Protein AF-A0AAE9A3Q7-F1 (afdb_monomer_lite)

Structure (mmCIF, N/CA/C/O backbone):
data_AF-A0AAE9A3Q7-F1
#
_entry.id   AF-A0AAE9A3Q7-F1
#
loop_
_atom_site.group_PDB
_atom_site.id
_atom_site.type_symbol
_atom_site.label_atom_id
_atom_site.label_alt_id
_atom_site.label_comp_id
_atom_site.label_asym_id
_atom_site.label_entity_id
_atom_site.label_seq_id
_atom_site.pdbx_PDB_ins_code
_atom_site.Cartn_x
_atom_site.Cartn_y
_atom_site.Cartn_z
_atom_site.occupancy
_atom_site.B_iso_or_equiv
_atom_site.auth_seq_id
_atom_site.auth_comp_id
_atom_site.auth_asym_id
_atom_site.auth_atom_id
_atom_site.pdbx_PDB_model_num
ATOM 1 N N . MET A 1 1 ? 5.496 12.126 3.798 1.00 72.06 1 MET A N 1
ATOM 2 C CA . MET A 1 1 ? 4.401 12.166 2.805 1.00 72.06 1 MET A CA 1
ATOM 3 C C . MET A 1 1 ? 3.706 13.514 2.902 1.00 72.06 1 MET A C 1
ATOM 5 O O . MET A 1 1 ? 3.493 13.953 4.029 1.00 72.06 1 MET A O 1
ATOM 9 N N . SER A 1 2 ? 3.425 14.186 1.779 1.00 83.12 2 SER A N 1
ATOM 10 C CA . SER A 1 2 ? 2.737 15.487 1.817 1.00 83.12 2 SER A CA 1
ATOM 11 C C . SER A 1 2 ? 1.288 15.334 2.282 1.00 83.12 2 SER A C 1
ATOM 13 O O . SER A 1 2 ? 0.745 14.227 2.276 1.00 83.12 2 SER A O 1
ATOM 15 N N . GLN A 1 3 ? 0.679 16.447 2.688 1.00 84.69 3 GLN A N 1
ATOM 16 C CA . GLN A 1 3 ? -0.689 16.465 3.196 1.00 84.69 3 GLN A CA 1
ATOM 17 C C . GLN A 1 3 ? -1.695 15.944 2.156 1.00 84.69 3 GLN A C 1
ATOM 19 O O . GLN A 1 3 ? -2.463 15.040 2.461 1.00 84.69 3 GLN A O 1
ATOM 24 N N . ASN A 1 4 ? -1.582 16.382 0.899 1.00 88.00 4 ASN A N 1
ATOM 25 C CA . ASN A 1 4 ? -2.490 15.960 -0.173 1.00 88.00 4 ASN A CA 1
ATOM 26 C C . ASN A 1 4 ? -2.468 14.438 -0.410 1.00 88.00 4 ASN A C 1
ATOM 28 O O . ASN A 1 4 ? -3.504 13.833 -0.649 1.00 88.00 4 ASN A O 1
ATOM 32 N N . TYR A 1 5 ? -1.298 13.787 -0.326 1.00 87.88 5 TYR A N 1
ATOM 33 C CA . TYR A 1 5 ? -1.231 12.323 -0.455 1.00 87.88 5 TYR A CA 1
ATOM 34 C C . TYR A 1 5 ? -1.922 11.612 0.714 1.00 87.88 5 TYR A C 1
ATOM 36 O O . TYR A 1 5 ? -2.516 10.559 0.506 1.00 87.88 5 TYR A O 1
ATOM 44 N N . LYS A 1 6 ? -1.850 12.170 1.933 1.00 90.12 6 LYS A N 1
ATOM 45 C CA . LYS A 1 6 ? -2.562 11.609 3.093 1.00 90.12 6 LYS A CA 1
ATOM 46 C C . LYS A 1 6 ? -4.060 11.698 2.865 1.00 90.12 6 LYS A C 1
ATOM 48 O O . LYS A 1 6 ? -4.736 10.687 2.958 1.00 90.12 6 LYS A O 1
ATOM 53 N N . GLU A 1 7 ? -4.548 12.883 2.522 1.00 92.38 7 GLU A N 1
ATOM 54 C CA . GLU A 1 7 ? -5.972 13.142 2.304 1.00 92.38 7 GLU A CA 1
ATOM 55 C C . GLU A 1 7 ? -6.556 12.247 1.210 1.00 92.38 7 GLU A C 1
ATOM 57 O O . GLU A 1 7 ? -7.582 11.613 1.443 1.00 92.38 7 GLU A O 1
ATOM 62 N N . ASN A 1 8 ? -5.847 12.086 0.089 1.00 92.81 8 ASN A N 1
ATOM 63 C CA . ASN A 1 8 ? -6.266 11.182 -0.982 1.00 92.81 8 ASN A CA 1
ATOM 64 C C . ASN A 1 8 ? -6.362 9.720 -0.513 1.00 92.81 8 ASN A C 1
ATOM 66 O O . ASN A 1 8 ? -7.288 9.013 -0.895 1.00 92.81 8 ASN A O 1
ATOM 70 N N . LEU A 1 9 ? -5.424 9.244 0.317 1.00 94.56 9 LEU A N 1
ATOM 71 C CA . LEU A 1 9 ? -5.513 7.888 0.871 1.00 94.56 9 LEU A CA 1
ATOM 72 C C . LEU A 1 9 ? -6.704 7.744 1.823 1.00 94.56 9 LEU A C 1
ATOM 74 O O . LEU A 1 9 ? -7.401 6.739 1.762 1.00 94.56 9 LEU A O 1
ATOM 78 N N . LEU A 1 10 ? -6.983 8.753 2.654 1.00 95.75 10 LEU A N 1
ATOM 79 C CA . LEU A 1 10 ? -8.161 8.741 3.528 1.00 95.75 10 LEU A CA 1
ATOM 80 C C . LEU A 1 10 ? -9.466 8.735 2.726 1.00 95.75 10 LEU A C 1
ATOM 82 O O . LEU A 1 10 ? -10.427 8.093 3.135 1.00 95.75 10 LEU A O 1
ATOM 86 N N . GLU A 1 11 ? -9.521 9.444 1.598 1.00 96.38 11 GLU A N 1
ATOM 87 C CA . GLU A 1 11 ? -10.663 9.399 0.682 1.00 96.38 11 GLU A CA 1
ATOM 88 C C . GLU A 1 11 ? -10.868 7.989 0.114 1.00 96.38 11 GLU A C 1
ATOM 90 O O . GLU A 1 11 ? -11.982 7.472 0.176 1.00 96.38 11 GLU A O 1
ATOM 95 N N . VAL A 1 12 ? -9.789 7.329 -0.320 1.00 95.75 12 VAL A N 1
ATOM 96 C CA . VAL A 1 12 ? -9.830 5.933 -0.789 1.00 95.75 12 VAL A CA 1
ATOM 97 C C . VAL A 1 12 ? -10.302 4.979 0.311 1.00 95.75 12 VAL A C 1
ATOM 99 O O . VAL A 1 12 ? -11.132 4.109 0.061 1.00 95.75 12 VAL A O 1
ATOM 102 N N . PHE A 1 13 ? -9.818 5.134 1.545 1.00 97.25 13 PHE A N 1
ATOM 103 C CA . PHE A 1 13 ? -10.255 4.272 2.647 1.00 97.25 13 PHE A CA 1
ATOM 104 C C . PHE A 1 13 ? -11.751 4.441 2.930 1.00 97.25 13 PHE A C 1
ATOM 106 O O . PHE A 1 13 ? -12.441 3.451 3.154 1.00 97.25 13 PHE A O 1
ATOM 113 N N . ARG A 1 14 ? -12.279 5.670 2.848 1.00 96.94 14 ARG A N 1
ATOM 114 C CA . ARG A 1 14 ? -13.719 5.932 3.009 1.00 96.94 14 ARG A CA 1
ATOM 115 C C . ARG A 1 14 ? -14.556 5.375 1.863 1.00 96.94 14 ARG A C 1
ATOM 117 O O . ARG A 1 14 ? -15.670 4.922 2.112 1.00 96.94 14 ARG A O 1
ATOM 124 N N . SER A 1 15 ? -14.058 5.434 0.627 1.00 97.62 15 SER A N 1
ATOM 125 C CA . SER A 1 15 ? -14.800 4.942 -0.538 1.00 97.62 15 SER A CA 1
ATOM 126 C C . SER A 1 15 ? -14.865 3.416 -0.602 1.00 97.62 15 SER A C 1
ATOM 128 O O . SER A 1 15 ? -15.768 2.882 -1.238 1.00 97.62 15 SER A O 1
ATOM 130 N N . GLU A 1 16 ? -13.951 2.720 0.081 1.00 96.94 16 GLU A N 1
ATOM 131 C CA . GLU A 1 16 ? -13.829 1.258 0.072 1.00 96.94 16 GLU A CA 1
ATOM 132 C C . GLU A 1 16 ? -14.065 0.634 1.467 1.00 96.94 16 GLU A C 1
ATOM 134 O O . GLU A 1 16 ? -13.169 -0.010 2.023 1.00 96.94 16 GLU A O 1
ATOM 139 N N . PRO A 1 17 ? -15.271 0.759 2.060 1.00 96.25 17 PRO A N 1
ATOM 140 C CA . PRO A 1 17 ? -15.541 0.311 3.434 1.00 96.25 17 PRO A CA 1
ATOM 141 C C . PRO A 1 17 ? -15.403 -1.207 3.635 1.00 96.25 17 PRO A C 1
ATOM 143 O O . PRO A 1 17 ? -15.241 -1.671 4.759 1.00 96.25 17 PRO A O 1
ATOM 146 N N . ASN A 1 18 ? -15.446 -1.990 2.552 1.00 96.94 18 ASN A N 1
ATOM 147 C CA . ASN A 1 18 ? -15.293 -3.448 2.586 1.00 96.94 18 ASN A CA 1
ATOM 148 C C . ASN A 1 18 ? -13.832 -3.916 2.451 1.00 96.94 18 ASN A C 1
ATOM 150 O O . ASN A 1 18 ? -13.577 -5.120 2.407 1.00 96.94 18 ASN A O 1
ATOM 154 N N . VAL A 1 19 ? -12.875 -2.990 2.341 1.00 97.69 19 VAL A N 1
ATOM 155 C CA . VAL A 1 19 ? -11.443 -3.290 2.244 1.00 97.69 19 VAL A CA 1
ATOM 156 C C . VAL A 1 19 ? -10.765 -2.903 3.548 1.00 97.69 19 VAL A C 1
ATOM 158 O O . VAL A 1 19 ? -10.874 -1.764 3.988 1.00 97.69 19 VAL A O 1
ATOM 161 N N . THR A 1 20 ? -10.027 -3.840 4.143 1.00 98.00 20 THR A N 1
ATOM 162 C CA . THR A 1 20 ? -9.138 -3.554 5.273 1.00 98.00 20 THR A CA 1
ATOM 163 C C . THR A 1 20 ? -7.777 -3.098 4.761 1.00 98.00 20 THR A C 1
ATOM 165 O O . THR A 1 20 ? -7.121 -3.802 3.989 1.00 98.00 20 THR A O 1
ATOM 168 N N . PHE A 1 21 ? -7.326 -1.942 5.231 1.00 98.06 21 PHE A N 1
ATOM 169 C CA . PHE A 1 21 ? -6.032 -1.365 4.903 1.00 98.06 21 PHE A CA 1
ATOM 170 C C . PHE A 1 21 ? -5.081 -1.514 6.086 1.00 98.06 21 PHE A C 1
ATOM 172 O O . PHE A 1 21 ? -5.370 -1.054 7.181 1.00 98.06 21 PHE A O 1
ATOM 179 N N . ILE A 1 22 ? -3.908 -2.102 5.859 1.00 97.56 22 ILE A N 1
ATOM 180 C CA .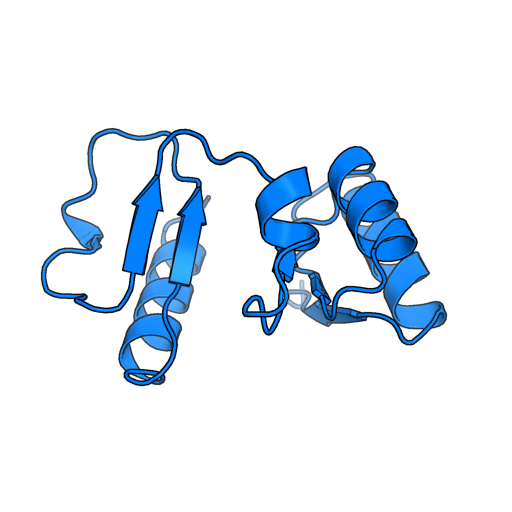 ILE A 1 22 ? -2.803 -2.050 6.820 1.00 97.56 22 ILE A CA 1
ATOM 181 C C . ILE A 1 22 ? -1.824 -1.012 6.305 1.00 97.56 22 ILE A C 1
ATOM 183 O O . ILE A 1 22 ? -1.212 -1.195 5.249 1.00 97.56 22 ILE A O 1
ATOM 187 N N . TRP A 1 23 ? -1.658 0.075 7.047 1.00 96.19 23 TRP A N 1
ATOM 188 C CA . TRP A 1 23 ? -0.799 1.168 6.633 1.00 96.19 23 TRP A CA 1
ATOM 189 C C . TRP A 1 23 ? 0.340 1.378 7.625 1.00 96.19 23 TRP A C 1
ATOM 191 O O . TRP A 1 23 ? 0.159 1.826 8.758 1.00 96.19 23 TRP A O 1
ATOM 201 N N . LYS A 1 24 ? 1.561 1.079 7.163 1.00 94.94 24 LYS A N 1
ATOM 202 C CA . LYS A 1 24 ? 2.777 1.396 7.906 1.00 94.94 24 LYS A CA 1
ATOM 203 C C . LYS A 1 24 ? 2.961 2.917 8.016 1.00 94.94 24 LYS A C 1
ATOM 205 O O . LYS A 1 24 ? 3.215 3.578 7.005 1.00 94.94 24 LYS A O 1
ATOM 210 N N . TYR A 1 25 ? 2.892 3.459 9.228 1.00 93.69 25 TYR A N 1
ATOM 211 C CA . TYR A 1 25 ? 2.994 4.891 9.499 1.00 93.69 25 TYR A CA 1
ATOM 212 C C . TYR A 1 25 ? 3.856 5.164 10.740 1.00 93.69 25 TYR A C 1
ATOM 214 O O . TYR A 1 25 ? 3.632 4.611 11.811 1.00 93.69 25 TYR A O 1
ATOM 222 N N . GLU A 1 26 ? 4.876 6.011 10.584 1.00 89.38 26 GLU A N 1
ATOM 223 C CA . GLU A 1 26 ? 5.934 6.202 11.594 1.00 89.38 26 GLU A CA 1
ATOM 224 C C . GLU A 1 26 ? 5.535 7.152 12.738 1.00 89.38 26 GLU A C 1
ATOM 226 O O . GLU A 1 26 ? 6.098 7.086 13.830 1.00 89.38 26 GLU A O 1
ATOM 231 N N . SER A 1 27 ? 4.595 8.072 12.494 1.00 89.75 27 SER A N 1
ATOM 232 C CA . SER A 1 27 ? 4.217 9.091 13.483 1.00 89.75 27 SER A CA 1
ATOM 233 C C . SER A 1 27 ? 3.232 8.538 14.513 1.00 89.75 27 SER A C 1
ATOM 235 O O . SER A 1 27 ? 2.367 7.730 14.190 1.00 89.75 27 SER A O 1
ATOM 237 N N . ASN A 1 28 ? 3.343 9.031 15.749 1.00 87.88 28 ASN A N 1
ATOM 238 C CA . ASN A 1 28 ? 2.377 8.764 16.820 1.00 87.88 28 ASN A CA 1
ATOM 239 C C . ASN A 1 28 ? 1.079 9.558 16.656 1.00 87.88 28 ASN A C 1
ATOM 241 O O . ASN A 1 28 ? 0.055 9.163 17.201 1.00 87.88 28 ASN A O 1
ATOM 245 N N . ASP A 1 29 ? 1.134 10.689 15.953 1.00 89.94 29 ASP A N 1
ATOM 246 C CA . ASP A 1 29 ? -0.057 11.474 15.655 1.00 89.94 29 ASP A CA 1
ATOM 247 C C . ASP A 1 29 ? -0.824 10.818 14.505 1.00 89.94 29 ASP A C 1
ATOM 249 O O . ASP A 1 29 ? -0.411 10.885 13.340 1.00 89.94 29 ASP A O 1
ATOM 253 N N . VAL A 1 30 ? -1.911 10.152 14.884 1.00 89.50 30 VAL A N 1
ATOM 254 C CA . VAL A 1 30 ? -2.819 9.390 14.019 1.00 89.50 30 VAL A CA 1
ATOM 255 C C . VAL A 1 30 ? -4.241 9.957 14.020 1.00 89.50 30 VAL A C 1
ATOM 257 O O . VAL A 1 30 ? -5.140 9.351 13.445 1.00 89.50 30 VAL A O 1
ATOM 260 N N . SER A 1 31 ? -4.433 11.141 14.612 1.00 91.94 31 SER A N 1
ATOM 261 C CA . SER A 1 31 ? -5.737 11.815 14.732 1.00 91.94 31 SER A CA 1
ATOM 262 C C . SER A 1 31 ? -6.439 12.014 13.382 1.00 91.94 31 SER A C 1
ATOM 264 O O . SER A 1 31 ? -7.658 11.935 13.273 1.00 91.94 31 SER A O 1
ATOM 266 N N . PHE A 1 32 ? -5.666 12.184 12.307 1.00 91.62 32 PHE A N 1
ATOM 267 C CA . PHE A 1 32 ? -6.176 12.341 10.943 1.00 91.62 32 PHE A CA 1
ATOM 268 C C . PHE A 1 32 ? -6.967 11.131 10.410 1.00 91.62 32 PHE A C 1
ATOM 270 O O . PHE A 1 32 ? -7.696 11.275 9.429 1.00 91.62 32 PHE A O 1
ATOM 277 N N . ALA A 1 33 ? -6.787 9.946 10.998 1.00 92.31 33 ALA A N 1
ATOM 278 C CA . ALA A 1 33 ? -7.482 8.719 10.614 1.00 92.31 33 ALA A CA 1
ATOM 279 C C . ALA A 1 33 ? -8.617 8.348 11.585 1.00 92.31 33 ALA A C 1
ATOM 281 O O . ALA A 1 33 ? -9.220 7.287 11.434 1.00 92.31 33 ALA A O 1
ATOM 282 N N . GLU A 1 34 ? -8.925 9.199 12.571 1.00 91.38 34 GLU A N 1
ATOM 283 C CA . GLU A 1 34 ? -10.039 8.966 13.491 1.00 91.38 34 GLU A CA 1
ATOM 284 C C . GLU A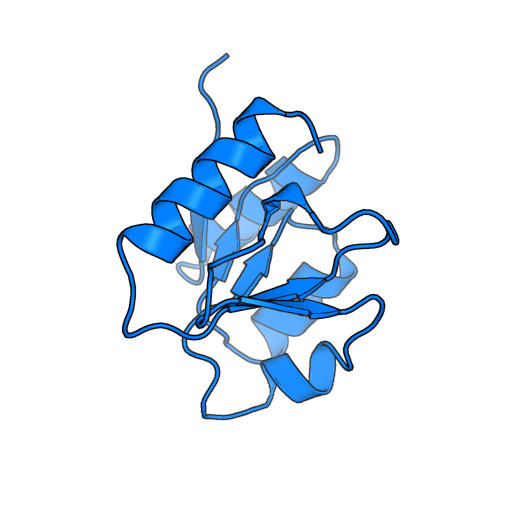 1 34 ? -11.362 8.779 12.733 1.00 91.38 34 GLU A C 1
ATOM 286 O O . GLU A 1 34 ? -11.669 9.487 11.770 1.00 91.38 34 GLU A O 1
ATOM 291 N N . GLY A 1 35 ? -12.146 7.791 13.169 1.00 91.69 35 GLY A N 1
ATOM 292 C CA . GLY A 1 35 ? -13.418 7.422 12.544 1.00 91.69 35 GLY A CA 1
ATOM 293 C C . GLY A 1 35 ? -13.303 6.506 11.320 1.00 91.69 35 GLY A C 1
ATOM 294 O O . GLY A 1 35 ? -14.332 6.126 10.769 1.00 91.69 35 GLY A O 1
ATOM 295 N N . LEU A 1 36 ? -12.093 6.126 10.892 1.00 95.62 36 LEU A N 1
ATOM 296 C CA . LEU A 1 36 ? -11.899 5.095 9.871 1.00 95.62 36 LEU A CA 1
ATOM 297 C C . LEU A 1 36 ? -11.733 3.723 10.530 1.00 95.62 36 LEU A C 1
ATOM 299 O O . LEU A 1 36 ? -10.682 3.410 11.079 1.00 95.62 36 LEU A O 1
ATOM 303 N N . GLU A 1 37 ? -12.771 2.893 10.458 1.00 96.06 37 GLU A N 1
ATOM 304 C CA . GLU A 1 37 ? -12.771 1.548 11.058 1.00 96.06 37 GLU A CA 1
ATOM 305 C C . GLU A 1 37 ? -12.032 0.503 10.208 1.00 96.06 37 GLU A C 1
ATOM 307 O O . GLU A 1 37 ? -11.734 -0.591 10.680 1.00 96.06 37 GLU A O 1
ATOM 312 N N . ASN A 1 38 ? -11.733 0.825 8.947 1.00 97.94 38 ASN A N 1
ATOM 313 C CA . ASN A 1 38 ? -11.147 -0.097 7.980 1.00 97.94 38 ASN A CA 1
ATOM 314 C C . ASN A 1 38 ? -9.653 0.145 7.715 1.00 97.94 38 ASN A C 1
ATOM 316 O O . ASN A 1 38 ? -9.116 -0.395 6.746 1.00 97.94 38 ASN A O 1
ATOM 320 N N . VAL A 1 39 ? -8.969 0.936 8.549 1.00 97.62 39 VAL A N 1
ATOM 321 C CA . VAL A 1 39 ? -7.526 1.186 8.431 1.00 97.62 39 VAL A CA 1
ATOM 322 C C . VAL A 1 39 ? -6.791 0.948 9.748 1.00 97.62 39 VAL A C 1
ATOM 324 O O . VAL A 1 39 ? -7.012 1.625 10.746 1.00 97.62 39 VAL A O 1
ATOM 327 N N . ASP A 1 40 ? -5.836 0.025 9.714 1.00 95.69 40 ASP A N 1
ATOM 328 C CA . ASP A 1 40 ? -4.913 -0.248 10.806 1.00 95.69 40 ASP A CA 1
ATOM 329 C C . ASP A 1 40 ? -3.594 0.495 10.567 1.00 95.69 40 ASP A C 1
ATOM 331 O O . ASP A 1 40 ? -2.804 0.150 9.678 1.00 95.69 40 ASP A O 1
ATOM 335 N N . LEU A 1 41 ? -3.330 1.521 11.380 1.00 95.81 41 LEU A N 1
ATOM 336 C CA . LEU A 1 41 ? -2.060 2.246 11.373 1.00 95.81 41 LEU A CA 1
ATOM 337 C C . LEU A 1 41 ? -1.040 1.536 12.264 1.00 95.81 41 LEU A C 1
ATOM 339 O O . LEU A 1 41 ? -1.202 1.443 13.480 1.00 95.81 41 LEU A O 1
ATOM 343 N N . VAL A 1 42 ? 0.047 1.060 11.660 1.00 94.94 42 VAL A N 1
ATOM 344 C CA . VAL A 1 42 ? 1.085 0.286 12.355 1.00 94.94 42 VAL A CA 1
ATOM 345 C C . VAL A 1 42 ? 2.453 0.929 12.177 1.00 94.94 42 VAL A C 1
ATOM 347 O O . VAL A 1 42 ? 2.827 1.331 11.083 1.00 94.94 42 VAL A O 1
ATOM 350 N N . LYS A 1 43 ? 3.265 0.998 13.233 1.00 94.31 43 LYS A N 1
ATOM 351 C CA . LYS A 1 43 ? 4.646 1.512 13.108 1.00 94.31 43 LYS A CA 1
ATOM 352 C C . LYS A 1 43 ? 5.559 0.547 12.367 1.00 94.31 43 LYS A C 1
ATOM 354 O O . LYS A 1 43 ? 6.456 0.934 11.624 1.00 94.31 43 LYS A O 1
ATOM 359 N N . TRP A 1 44 ? 5.324 -0.738 12.583 1.00 94.69 44 TRP A N 1
ATOM 360 C CA . TRP A 1 44 ? 6.085 -1.811 11.984 1.00 94.69 44 TRP A CA 1
ATOM 361 C C . TRP A 1 44 ? 5.146 -2.959 11.650 1.00 94.69 44 TRP A C 1
ATOM 363 O O . TRP A 1 44 ? 4.225 -3.256 12.408 1.00 94.69 44 TRP A O 1
ATOM 373 N N . ALA A 1 45 ? 5.400 -3.598 10.517 1.00 94.06 45 ALA A N 1
ATOM 374 C CA . ALA A 1 45 ? 4.674 -4.769 10.076 1.00 94.06 45 ALA A CA 1
ATOM 375 C C . ALA A 1 45 ? 5.667 -5.793 9.516 1.00 94.06 45 ALA A C 1
ATOM 377 O O . ALA A 1 45 ? 6.651 -5.394 8.882 1.00 94.06 45 ALA A O 1
ATOM 378 N N . PRO A 1 46 ? 5.411 -7.100 9.689 1.00 95.75 46 PRO A N 1
ATOM 379 C CA . PRO A 1 46 ? 6.231 -8.145 9.093 1.00 95.75 46 PRO A CA 1
ATOM 380 C C . PRO A 1 46 ? 5.932 -8.235 7.587 1.00 95.75 46 PRO A C 1
ATOM 382 O O . PRO A 1 46 ? 5.208 -9.123 7.141 1.00 95.75 46 PRO A O 1
ATOM 385 N N . GLN A 1 47 ? 6.462 -7.291 6.800 1.00 96.25 47 GLN A N 1
ATOM 386 C CA . GLN A 1 47 ? 6.108 -7.079 5.389 1.00 96.25 47 GLN A CA 1
ATOM 387 C C . GLN A 1 47 ? 6.161 -8.364 4.559 1.00 96.25 47 GLN A C 1
ATOM 389 O O . GLN A 1 47 ? 5.180 -8.698 3.905 1.00 96.25 47 GLN A O 1
ATOM 394 N N . THR A 1 48 ? 7.258 -9.119 4.621 1.00 96.19 48 THR A N 1
ATOM 395 C CA . THR A 1 48 ? 7.405 -10.370 3.864 1.00 96.19 48 THR A CA 1
ATOM 396 C C . THR A 1 48 ? 6.331 -11.399 4.239 1.00 96.19 48 THR A C 1
ATOM 398 O O . THR A 1 48 ? 5.814 -12.097 3.371 1.00 96.19 48 THR A O 1
ATOM 401 N N . ALA A 1 49 ? 5.945 -11.472 5.519 1.00 97.00 49 ALA A N 1
ATOM 402 C CA . ALA A 1 49 ? 4.890 -12.373 5.979 1.00 97.00 49 ALA A CA 1
ATOM 403 C C . ALA A 1 49 ? 3.504 -11.916 5.502 1.00 97.00 49 ALA A C 1
ATOM 405 O O . ALA A 1 49 ? 2.724 -12.750 5.050 1.00 97.00 49 ALA A O 1
ATOM 406 N N . LEU A 1 50 ? 3.221 -10.607 5.532 1.00 96.94 50 LEU A N 1
ATOM 407 C CA . LEU A 1 50 ? 1.982 -10.044 4.982 1.00 96.94 50 LEU A CA 1
ATOM 408 C C . LEU A 1 50 ? 1.886 -10.263 3.472 1.00 96.94 50 LEU A C 1
ATOM 410 O O . LEU A 1 50 ? 0.844 -10.684 2.980 1.00 96.94 50 LEU A O 1
ATOM 414 N N . LEU A 1 51 ? 2.982 -10.043 2.742 1.00 96.94 51 LEU A N 1
ATOM 415 C CA . LEU A 1 51 ? 3.054 -10.333 1.313 1.00 96.94 51 LEU A CA 1
ATOM 416 C C . LEU A 1 51 ? 2.812 -11.821 1.036 1.00 96.94 51 LEU A C 1
ATOM 418 O O . LEU A 1 51 ? 2.154 -12.154 0.059 1.00 96.94 51 LEU A O 1
ATOM 422 N N . ASN A 1 52 ? 3.273 -12.728 1.897 1.00 96.69 52 ASN A N 1
ATOM 423 C CA . ASN A 1 52 ? 3.039 -14.163 1.737 1.00 96.69 52 ASN A CA 1
ATOM 424 C C . ASN A 1 52 ? 1.644 -14.628 2.222 1.00 96.69 52 ASN A C 1
ATOM 426 O O . ASN A 1 52 ? 1.253 -15.769 1.970 1.00 96.69 52 ASN A O 1
ATOM 430 N N . ASP A 1 53 ? 0.861 -13.770 2.884 1.00 96.88 53 ASP A N 1
ATOM 431 C CA . ASP A 1 53 ? -0.497 -14.098 3.331 1.00 96.88 53 ASP A CA 1
ATOM 432 C C . ASP A 1 53 ? -1.456 -14.180 2.129 1.00 96.88 53 ASP A C 1
ATOM 434 O O . ASP A 1 53 ? -1.409 -13.374 1.193 1.00 96.88 53 ASP A O 1
ATOM 438 N N . LYS A 1 54 ? -2.338 -15.184 2.130 1.00 96.12 54 LYS A N 1
ATOM 439 C CA . LYS A 1 54 ? -3.316 -15.419 1.055 1.00 96.12 54 LYS A CA 1
ATOM 440 C C . LYS A 1 54 ? -4.463 -14.407 1.053 1.00 96.12 54 LYS A C 1
ATOM 442 O O . LYS A 1 54 ? -5.123 -14.268 0.031 1.00 96.12 54 LYS A O 1
ATOM 447 N N . ARG A 1 55 ? -4.705 -13.727 2.175 1.00 96.44 55 ARG A N 1
ATOM 448 C CA . ARG A 1 55 ? -5.755 -12.708 2.325 1.00 96.44 55 ARG A CA 1
ATOM 449 C C . ARG A 1 55 ? -5.342 -11.350 1.766 1.00 96.44 55 ARG A C 1
ATOM 451 O O . ARG A 1 55 ? -6.202 -10.497 1.582 1.00 96.44 55 ARG A O 1
ATOM 458 N N . LEU A 1 56 ? -4.049 -11.132 1.513 1.00 97.06 56 LEU A N 1
ATOM 459 C CA . LEU A 1 56 ? -3.580 -9.880 0.935 1.00 97.06 56 LEU A CA 1
ATOM 460 C C . LEU A 1 56 ? -3.996 -9.792 -0.538 1.00 97.06 56 LEU A C 1
ATOM 462 O O . LEU A 1 56 ? -3.456 -10.508 -1.384 1.00 97.06 56 LEU A O 1
ATOM 466 N N . SER A 1 57 ? -4.922 -8.881 -0.830 1.00 95.56 57 SER A N 1
ATOM 467 C CA . SER A 1 57 ? -5.441 -8.653 -2.184 1.00 95.56 57 SER A CA 1
ATOM 468 C C . SER A 1 57 ? -4.478 -7.860 -3.068 1.00 95.56 57 SER A C 1
ATOM 470 O O . SER A 1 57 ? -4.326 -8.169 -4.248 1.00 95.56 57 SER A O 1
ATOM 472 N N . ALA A 1 58 ? -3.829 -6.835 -2.513 1.00 95.50 58 ALA A N 1
ATOM 473 C CA . ALA A 1 58 ? -2.893 -5.983 -3.237 1.00 95.50 58 ALA A CA 1
ATOM 474 C C . ALA A 1 58 ? -1.895 -5.316 -2.285 1.00 95.50 58 ALA A C 1
ATOM 476 O O . ALA A 1 58 ? -2.181 -5.124 -1.103 1.00 95.50 58 ALA A O 1
ATOM 477 N N . PHE A 1 59 ? -0.740 -4.924 -2.818 1.00 97.19 59 PHE A N 1
ATOM 478 C CA . PHE A 1 59 ? 0.261 -4.138 -2.106 1.00 97.19 59 PHE A CA 1
ATOM 479 C C . PHE A 1 59 ? 0.406 -2.749 -2.735 1.00 97.19 59 PHE A C 1
ATOM 481 O O . PHE A 1 59 ? 0.600 -2.626 -3.940 1.00 97.19 59 PHE A O 1
ATOM 488 N N . LEU A 1 60 ? 0.318 -1.691 -1.930 1.00 96.19 60 LEU A N 1
ATOM 489 C CA . LEU A 1 60 ? 0.604 -0.324 -2.365 1.00 96.19 60 LEU A CA 1
ATOM 490 C C . LEU A 1 60 ? 2.039 0.024 -1.965 1.00 96.19 60 LEU A C 1
ATOM 492 O O . LEU A 1 60 ? 2.366 0.029 -0.779 1.00 96.19 60 LEU A O 1
ATOM 496 N N . SER A 1 61 ? 2.899 0.322 -2.937 1.00 95.44 61 SER A N 1
ATOM 497 C CA . SER A 1 61 ? 4.323 0.543 -2.690 1.00 95.44 61 SER A CA 1
ATOM 498 C C . SER A 1 61 ? 4.855 1.779 -3.392 1.00 95.44 61 SER A C 1
ATOM 500 O O . SER A 1 61 ? 4.458 2.116 -4.502 1.00 95.44 61 SER A O 1
ATOM 502 N N . HIS A 1 62 ? 5.834 2.422 -2.764 1.00 94.19 62 HIS A N 1
ATOM 503 C CA . HIS A 1 62 ? 6.597 3.505 -3.374 1.00 94.19 62 HIS A CA 1
ATOM 504 C C . HIS A 1 62 ? 7.677 3.001 -4.345 1.00 94.19 62 HIS A C 1
ATOM 506 O O . HIS A 1 62 ? 8.383 3.810 -4.926 1.00 94.19 62 HIS A O 1
ATOM 512 N N . GLY A 1 63 ? 7.861 1.686 -4.511 1.00 94.88 63 GLY A N 1
ATOM 513 C CA . GLY A 1 63 ? 8.832 1.138 -5.466 1.00 94.88 63 GLY A CA 1
ATOM 514 C C . GLY A 1 63 ? 10.283 1.121 -4.975 1.00 94.88 63 GLY A C 1
ATOM 515 O O . GLY A 1 63 ? 11.206 1.086 -5.789 1.00 94.88 63 GLY A O 1
ATOM 516 N N . GLY A 1 64 ? 10.524 1.133 -3.660 1.00 95.25 64 GLY A N 1
ATOM 517 C CA . GLY A 1 64 ? 11.855 0.853 -3.113 1.00 95.25 64 GLY A CA 1
ATOM 518 C C . GLY A 1 64 ? 12.346 -0.543 -3.523 1.00 95.25 64 GLY A C 1
ATOM 519 O O . GLY A 1 64 ? 11.551 -1.486 -3.593 1.00 95.25 64 GLY A O 1
ATOM 520 N N . LEU A 1 65 ? 13.647 -0.693 -3.800 1.00 94.25 65 LEU A N 1
ATOM 521 C CA . LEU A 1 65 ? 14.210 -1.915 -4.392 1.00 94.25 65 LEU A CA 1
ATOM 522 C C . LEU A 1 65 ? 13.898 -3.189 -3.587 1.00 94.25 65 LEU A C 1
ATOM 524 O O . LEU A 1 65 ? 13.483 -4.187 -4.169 1.00 94.25 65 LEU A O 1
ATOM 528 N N . GLY A 1 66 ? 14.040 -3.153 -2.258 1.00 94.62 66 GLY A N 1
ATOM 529 C CA . GLY A 1 66 ? 13.771 -4.318 -1.403 1.00 94.62 66 GLY A CA 1
ATOM 530 C C . GLY A 1 66 ? 12.325 -4.805 -1.519 1.00 94.62 66 GLY A C 1
ATOM 531 O O . GLY A 1 66 ? 12.081 -5.955 -1.867 1.00 94.62 66 GLY A O 1
ATOM 532 N N . SER A 1 67 ? 11.362 -3.898 -1.335 1.00 94.31 67 SER A N 1
ATOM 533 C CA . SER A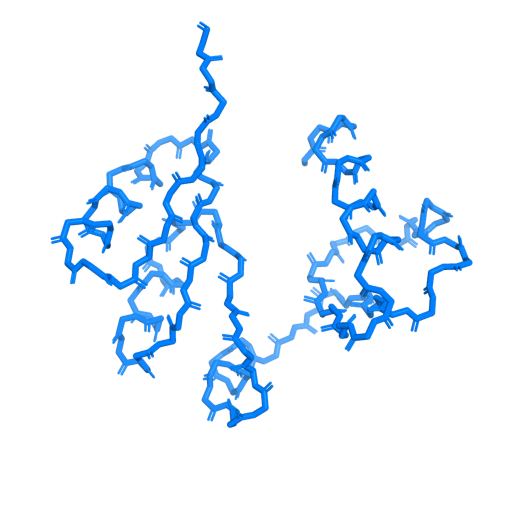 1 67 ? 9.931 -4.226 -1.436 1.00 94.31 67 SER A CA 1
ATOM 534 C C . SER A 1 67 ? 9.532 -4.657 -2.846 1.00 94.31 67 SER A C 1
ATOM 536 O O . SER A 1 67 ? 8.661 -5.505 -3.019 1.00 94.31 67 SER A O 1
ATOM 538 N N . THR A 1 68 ? 10.192 -4.092 -3.857 1.00 95.00 68 THR A N 1
ATOM 539 C CA . THR A 1 68 ? 10.014 -4.469 -5.259 1.00 95.00 68 THR A CA 1
ATOM 540 C C . THR A 1 68 ? 10.424 -5.925 -5.496 1.00 95.00 68 THR A C 1
ATOM 542 O O . THR A 1 68 ? 9.658 -6.686 -6.082 1.00 95.00 68 THR A O 1
ATOM 545 N N . ILE A 1 69 ? 11.593 -6.338 -4.996 1.00 94.44 69 ILE A N 1
ATOM 546 C CA . ILE A 1 69 ? 12.084 -7.719 -5.122 1.00 94.44 69 ILE A CA 1
ATOM 547 C C . ILE A 1 69 ? 11.157 -8.701 -4.397 1.00 94.44 69 ILE A C 1
ATOM 549 O O . ILE A 1 69 ? 10.769 -9.707 -4.985 1.00 94.44 69 ILE A O 1
ATOM 553 N N . GLU A 1 70 ? 10.763 -8.404 -3.155 1.00 95.00 70 GLU A N 1
ATOM 554 C CA . GLU A 1 70 ? 9.864 -9.268 -2.372 1.00 95.00 70 GLU A CA 1
ATOM 555 C C . GLU A 1 70 ? 8.519 -9.477 -3.072 1.00 95.00 70 GLU A C 1
ATOM 557 O O . GLU A 1 70 ? 8.014 -10.594 -3.157 1.00 95.00 70 GLU A O 1
ATOM 562 N N . THR A 1 71 ? 7.961 -8.396 -3.612 1.00 93.38 71 THR A N 1
ATOM 563 C CA . THR A 1 71 ? 6.688 -8.407 -4.333 1.00 93.38 71 THR A CA 1
ATOM 564 C C . THR A 1 71 ? 6.740 -9.293 -5.571 1.00 93.38 71 THR A C 1
ATOM 566 O O . THR A 1 71 ? 5.840 -10.106 -5.782 1.00 93.38 71 THR A O 1
ATOM 569 N N . VAL A 1 72 ? 7.789 -9.144 -6.391 1.00 91.81 72 VAL A N 1
ATOM 570 C CA . VAL A 1 72 ? 7.979 -9.959 -7.600 1.00 91.81 72 VAL A CA 1
ATOM 571 C C . VAL A 1 72 ? 8.176 -11.422 -7.222 1.00 91.81 72 VAL A C 1
ATOM 573 O O . VAL A 1 72 ? 7.554 -12.294 -7.821 1.00 91.81 72 VAL A O 1
ATOM 576 N N . PHE A 1 73 ? 8.997 -11.693 -6.205 1.00 93.56 73 PHE A N 1
ATOM 577 C CA . PHE A 1 73 ? 9.272 -13.050 -5.742 1.00 93.56 73 PHE A CA 1
ATOM 578 C C . PHE A 1 73 ? 8.011 -13.766 -5.236 1.00 93.56 73 PHE A C 1
ATOM 580 O O . PHE A 1 73 ? 7.819 -14.947 -5.514 1.00 93.56 73 PHE A O 1
ATOM 587 N N . LEU A 1 74 ? 7.135 -13.051 -4.525 1.00 94.88 74 LEU A N 1
ATOM 588 C CA . LEU A 1 74 ? 5.892 -13.594 -3.964 1.00 94.88 74 LEU A CA 1
ATOM 589 C C . LEU A 1 74 ? 4.691 -13.503 -4.921 1.00 94.88 74 LEU A C 1
ATOM 591 O O . LEU A 1 74 ? 3.604 -13.971 -4.578 1.00 94.88 74 LEU A O 1
ATOM 595 N N . GLY A 1 75 ? 4.864 -12.905 -6.104 1.00 92.00 75 GLY A N 1
ATOM 596 C CA . GLY A 1 75 ? 3.826 -12.803 -7.131 1.00 92.00 75 GLY A CA 1
ATOM 597 C C . GLY A 1 75 ? 2.589 -12.015 -6.692 1.00 92.00 75 GLY A C 1
ATOM 598 O O . GLY A 1 75 ? 1.469 -12.402 -7.023 1.00 92.00 75 GLY A O 1
ATOM 599 N N . LYS A 1 76 ? 2.764 -10.943 -5.908 1.00 92.94 76 LYS A N 1
ATOM 600 C CA . LYS A 1 76 ? 1.641 -10.185 -5.332 1.00 92.94 76 LYS A CA 1
ATOM 601 C C . LYS A 1 76 ? 1.201 -9.025 -6.235 1.00 92.94 76 LYS A C 1
ATOM 603 O O . LYS A 1 76 ? 2.052 -8.221 -6.628 1.00 92.94 76 LYS A O 1
ATOM 608 N N . PRO A 1 77 ? -0.110 -8.879 -6.527 1.00 93.62 77 PRO A N 1
ATOM 609 C CA . PRO A 1 77 ? -0.625 -7.721 -7.253 1.00 93.62 77 PRO A CA 1
ATOM 610 C C . PRO A 1 77 ? -0.224 -6.424 -6.558 1.00 93.62 77 PRO A C 1
ATOM 612 O O . PRO A 1 77 ? -0.374 -6.301 -5.342 1.00 93.62 77 PRO A O 1
ATOM 615 N N . THR A 1 78 ? 0.307 -5.465 -7.318 1.00 96.00 78 THR A N 1
ATOM 616 C CA . THR A 1 78 ? 0.903 -4.264 -6.722 1.00 96.00 78 THR A CA 1
ATOM 617 C C . THR A 1 78 ? 0.510 -2.987 -7.438 1.00 96.00 78 THR A C 1
ATOM 619 O O . THR A 1 78 ? 0.479 -2.918 -8.666 1.00 96.00 78 THR A O 1
ATOM 622 N N . ILE A 1 79 ? 0.243 -1.953 -6.650 1.00 96.25 79 ILE A N 1
ATOM 623 C CA . ILE A 1 79 ? 0.053 -0.582 -7.103 1.00 96.25 79 ILE A CA 1
ATOM 624 C C . ILE A 1 79 ? 1.317 0.189 -6.729 1.00 96.25 79 ILE A C 1
ATOM 626 O O . ILE A 1 79 ? 1.699 0.258 -5.561 1.00 96.25 79 ILE A O 1
ATOM 630 N N . MET A 1 80 ? 1.984 0.754 -7.726 1.00 95.56 80 MET A N 1
ATOM 631 C CA . MET A 1 80 ? 3.226 1.497 -7.559 1.00 95.56 80 MET A CA 1
ATOM 632 C C . MET A 1 80 ? 2.955 2.998 -7.589 1.00 95.56 80 MET A C 1
ATOM 634 O O . MET A 1 80 ? 2.453 3.509 -8.586 1.00 95.56 80 MET A O 1
ATOM 638 N N . VAL A 1 81 ? 3.334 3.709 -6.529 1.00 94.56 81 VAL A N 1
ATOM 639 C CA . VAL A 1 81 ? 3.251 5.174 -6.412 1.00 94.56 81 VAL A CA 1
ATOM 640 C C . VAL A 1 81 ? 4.655 5.717 -6.132 1.00 94.56 81 VAL A C 1
ATOM 642 O O . VAL A 1 81 ? 4.990 6.010 -4.981 1.00 94.56 81 VAL A O 1
ATOM 645 N N . PRO A 1 82 ? 5.534 5.774 -7.150 1.00 93.50 82 PRO A N 1
ATOM 646 C CA . PRO A 1 82 ? 6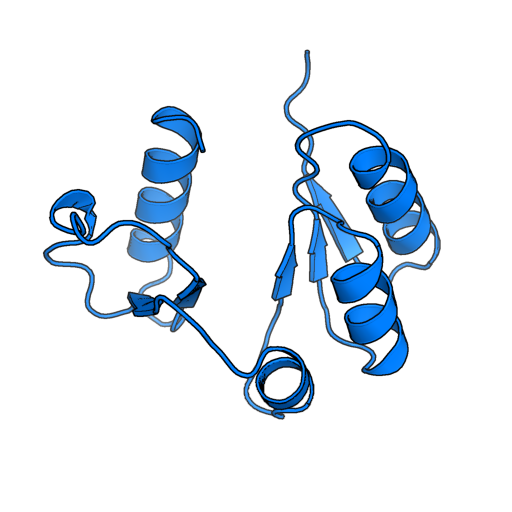.914 6.190 -6.954 1.00 93.50 82 PRO A CA 1
ATOM 647 C C . PRO A 1 82 ? 6.993 7.655 -6.511 1.00 93.50 82 PRO A C 1
ATOM 649 O O . PRO A 1 82 ? 6.265 8.507 -7.016 1.00 93.50 82 PRO A O 1
ATOM 652 N N . ILE A 1 83 ? 7.892 7.947 -5.570 1.00 88.88 83 ILE A N 1
ATOM 653 C CA . ILE A 1 83 ? 8.053 9.280 -4.977 1.00 88.88 83 ILE A CA 1
ATOM 654 C C . ILE A 1 83 ? 9.308 9.967 -5.528 1.00 88.88 83 ILE A C 1
ATOM 656 O O . ILE A 1 83 ? 9.232 11.125 -5.933 1.00 88.88 83 ILE A O 1
ATOM 660 N N . PHE A 1 84 ? 10.463 9.290 -5.547 1.00 86.38 84 PHE A N 1
ATOM 661 C CA . PHE A 1 84 ? 11.731 9.890 -5.989 1.00 86.38 84 PHE A CA 1
ATOM 662 C C . PHE A 1 84 ? 12.807 8.862 -6.403 1.00 86.38 84 PHE A C 1
ATOM 664 O O . PHE A 1 84 ? 12.722 7.680 -6.080 1.00 86.38 84 PHE A O 1
ATOM 671 N N . PHE A 1 85 ? 13.868 9.339 -7.066 1.00 89.00 85 PHE A N 1
ATOM 672 C CA . PHE A 1 85 ? 15.052 8.566 -7.485 1.00 89.00 85 PHE A CA 1
ATOM 673 C C . PHE A 1 85 ? 14.725 7.292 -8.292 1.00 89.00 85 PHE A C 1
ATOM 675 O O . PHE A 1 85 ? 14.077 7.350 -9.338 1.00 89.00 85 PHE A O 1
ATOM 682 N N . ASP A 1 86 ? 15.230 6.142 -7.852 1.00 92.06 86 ASP A N 1
ATOM 683 C CA . ASP A 1 86 ? 15.189 4.857 -8.548 1.00 92.06 86 ASP A CA 1
ATOM 684 C C . ASP A 1 86 ? 13.794 4.221 -8.553 1.00 92.06 86 ASP A C 1
ATOM 686 O O . ASP A 1 86 ? 13.506 3.352 -9.377 1.00 92.06 86 ASP A O 1
ATOM 690 N N . GLN A 1 87 ? 12.899 4.706 -7.696 1.00 94.38 87 GLN A N 1
ATOM 691 C CA . GLN A 1 87 ? 11.535 4.211 -7.538 1.00 94.38 87 GLN A CA 1
ATOM 692 C C . GLN A 1 87 ? 10.744 4.226 -8.849 1.00 94.38 87 GLN A C 1
ATOM 694 O O . GLN A 1 87 ? 10.054 3.258 -9.163 1.00 94.38 87 GLN A O 1
ATOM 699 N N . CYS A 1 88 ? 10.888 5.277 -9.665 1.00 93.38 88 CYS A N 1
ATOM 700 C CA . CYS A 1 88 ? 10.231 5.352 -10.973 1.00 93.38 88 CYS A CA 1
ATOM 701 C C . CYS A 1 88 ? 10.723 4.251 -11.920 1.00 93.38 8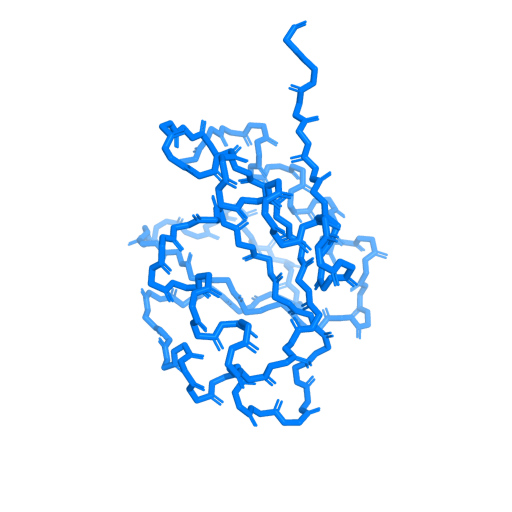8 CYS A C 1
ATOM 703 O O . CYS A 1 88 ? 9.934 3.648 -12.646 1.00 93.38 88 CYS A O 1
ATOM 705 N N . ARG A 1 89 ? 12.030 3.955 -11.903 1.00 94.00 89 ARG A N 1
ATOM 706 C CA . ARG A 1 89 ? 12.621 2.887 -12.720 1.00 94.00 89 ARG A CA 1
ATOM 707 C C . ARG A 1 89 ? 12.121 1.517 -12.266 1.00 94.00 89 ARG A C 1
ATOM 709 O O . ARG A 1 89 ? 11.770 0.700 -13.115 1.00 94.00 89 ARG A O 1
ATOM 716 N N . ASN A 1 90 ? 12.064 1.288 -10.957 1.00 94.94 90 ASN A N 1
ATOM 717 C CA . ASN A 1 90 ? 11.574 0.041 -10.370 1.00 94.94 90 ASN A CA 1
ATOM 718 C C . ASN A 1 90 ? 10.085 -0.174 -10.697 1.00 94.94 90 ASN A C 1
ATOM 720 O O . ASN A 1 90 ? 9.709 -1.239 -11.182 1.00 94.94 90 ASN A O 1
ATOM 724 N N . ALA A 1 91 ? 9.256 0.861 -10.541 1.00 94.44 91 ALA A N 1
ATOM 725 C CA . ALA A 1 91 ? 7.839 0.823 -10.900 1.00 94.44 91 ALA A CA 1
ATOM 726 C C . ALA A 1 91 ? 7.625 0.523 -12.395 1.00 94.44 91 ALA A C 1
ATOM 728 O O . ALA A 1 91 ? 6.876 -0.385 -12.754 1.00 94.44 91 ALA A O 1
ATOM 729 N N . ASN A 1 92 ? 8.355 1.215 -13.277 1.00 92.75 92 ASN A N 1
ATOM 730 C CA . ASN A 1 92 ? 8.283 0.985 -14.722 1.00 92.75 92 ASN A CA 1
ATOM 731 C C . ASN A 1 92 ? 8.732 -0.430 -15.116 1.00 92.75 92 ASN A C 1
ATOM 733 O O . ASN A 1 92 ? 8.187 -1.008 -16.055 1.00 92.75 92 ASN A O 1
ATOM 737 N N . MET A 1 93 ? 9.715 -1.001 -14.413 1.00 93.06 93 MET A N 1
ATOM 738 C CA . MET A 1 93 ? 10.133 -2.387 -14.621 1.00 93.06 93 MET A CA 1
ATOM 739 C C . MET A 1 93 ? 8.988 -3.359 -14.310 1.00 93.06 93 MET A C 1
ATOM 741 O O . MET A 1 93 ? 8.682 -4.196 -15.155 1.00 93.06 93 MET A O 1
ATOM 745 N N . LEU A 1 94 ? 8.310 -3.220 -13.165 1.00 91.94 94 LEU A N 1
ATOM 746 C CA . LEU A 1 94 ? 7.200 -4.116 -12.808 1.00 91.94 94 LEU A CA 1
ATOM 747 C C . LEU A 1 94 ? 5.975 -3.921 -13.700 1.00 91.94 94 LEU A C 1
ATOM 749 O O . LEU A 1 94 ? 5.331 -4.895 -14.085 1.00 91.94 94 LEU A O 1
ATOM 753 N N . SER A 1 95 ? 5.680 -2.679 -14.080 1.00 92.06 95 SER A N 1
ATOM 754 C CA . SER A 1 95 ? 4.616 -2.378 -15.040 1.00 92.06 95 SER A CA 1
ATOM 755 C C . SER A 1 95 ? 4.856 -3.091 -16.376 1.00 92.06 95 SER A C 1
ATOM 757 O O . SER A 1 95 ? 3.966 -3.762 -16.895 1.00 92.06 95 SER A O 1
ATOM 759 N N . ARG A 1 96 ? 6.097 -3.070 -16.887 1.00 92.25 96 ARG A N 1
ATOM 760 C CA . ARG A 1 96 ? 6.480 -3.795 -18.114 1.00 92.25 96 ARG A CA 1
ATOM 761 C C . ARG A 1 96 ? 6.376 -5.315 -17.997 1.00 92.25 96 ARG A C 1
ATOM 763 O O . ARG A 1 96 ? 6.196 -5.973 -19.015 1.00 92.25 96 ARG A O 1
ATOM 770 N N . LEU A 1 97 ? 6.507 -5.865 -16.792 1.00 90.25 97 LEU A N 1
ATOM 771 C CA . LEU A 1 97 ? 6.313 -7.293 -16.524 1.00 90.25 97 LEU A CA 1
ATOM 772 C C . LEU A 1 97 ? 4.831 -7.671 -16.365 1.00 90.25 97 LEU A C 1
ATOM 774 O O . LEU A 1 97 ? 4.522 -8.850 -16.225 1.00 90.25 97 LEU A O 1
ATOM 778 N N . GLY A 1 98 ? 3.914 -6.696 -16.382 1.00 90.00 98 GLY A N 1
ATOM 779 C CA . GLY A 1 98 ? 2.480 -6.924 -16.205 1.00 90.00 98 GLY A CA 1
ATOM 780 C C . GLY A 1 98 ? 2.079 -7.269 -14.768 1.00 90.00 98 GLY A C 1
ATOM 781 O O . GLY A 1 98 ? 0.969 -7.740 -14.544 1.00 90.00 98 GLY A O 1
ATOM 782 N N . THR A 1 99 ? 2.962 -7.047 -13.788 1.00 88.19 99 THR A N 1
ATOM 783 C CA . THR A 1 99 ? 2.735 -7.435 -12.383 1.00 88.19 99 THR A CA 1
ATOM 784 C C . THR A 1 99 ? 2.278 -6.274 -11.500 1.00 88.19 99 THR A C 1
ATOM 786 O O . THR A 1 99 ? 1.960 -6.480 -10.328 1.00 88.19 99 THR A O 1
ATOM 789 N N . SER A 1 100 ? 2.266 -5.044 -12.023 1.00 94.12 100 SER A N 1
ATOM 790 C CA . SER A 1 100 ? 1.846 -3.864 -11.262 1.00 94.12 100 SER A CA 1
ATOM 791 C C . SER A 1 100 ? 1.172 -2.799 -12.114 1.00 94.12 100 SER A C 1
ATOM 793 O O . SER A 1 100 ? 1.537 -2.620 -13.275 1.00 94.12 100 SER A O 1
ATOM 795 N N . ILE A 1 101 ? 0.295 -2.011 -11.494 1.00 95.19 101 ILE A N 1
ATOM 796 C CA . ILE A 1 101 ? -0.203 -0.745 -12.046 1.00 95.19 101 ILE A CA 1
ATOM 797 C C . ILE A 1 101 ? 0.620 0.388 -11.438 1.00 95.19 101 ILE A C 1
ATOM 799 O O . ILE A 1 101 ? 0.755 0.470 -10.221 1.00 95.19 101 ILE A O 1
ATOM 803 N N . THR A 1 102 ? 1.182 1.267 -12.268 1.00 94.31 102 THR A N 1
ATOM 804 C CA . THR A 1 102 ? 1.949 2.430 -11.794 1.00 94.31 102 THR A CA 1
ATOM 805 C C . THR A 1 102 ? 1.105 3.695 -11.885 1.00 94.31 102 THR A C 1
ATOM 807 O O . THR A 1 102 ? 0.632 4.042 -12.964 1.00 94.31 102 THR A O 1
ATOM 810 N N . LEU A 1 103 ? 0.949 4.396 -10.763 1.00 91.94 103 LEU A N 1
ATOM 811 C CA . LEU A 1 103 ? 0.295 5.696 -10.668 1.00 91.94 103 LEU A CA 1
ATOM 812 C C . LEU A 1 103 ? 1.364 6.772 -10.488 1.00 91.94 103 LEU A C 1
ATOM 814 O O . LEU A 1 103 ? 2.094 6.781 -9.499 1.00 91.94 103 LEU A O 1
ATOM 818 N N . GLN A 1 104 ? 1.452 7.692 -11.442 1.00 82.62 104 GLN A N 1
ATOM 819 C CA . GLN A 1 104 ? 2.328 8.856 -11.358 1.00 82.62 104 GLN A CA 1
ATOM 820 C C . GLN A 1 104 ? 1.483 10.116 -11.427 1.00 82.62 104 GLN A C 1
ATOM 822 O O . GLN A 1 104 ? 0.575 10.220 -12.252 1.00 82.62 104 GLN A O 1
ATOM 827 N N . LYS A 1 105 ? 1.794 11.083 -10.562 1.00 72.19 105 LYS A N 1
ATOM 828 C CA . LYS A 1 105 ? 1.242 12.424 -10.699 1.00 72.19 105 LYS A CA 1
ATOM 829 C C . LYS A 1 105 ? 1.882 13.069 -11.939 1.00 72.19 105 LYS A C 1
ATOM 831 O O . LYS A 1 105 ? 3.111 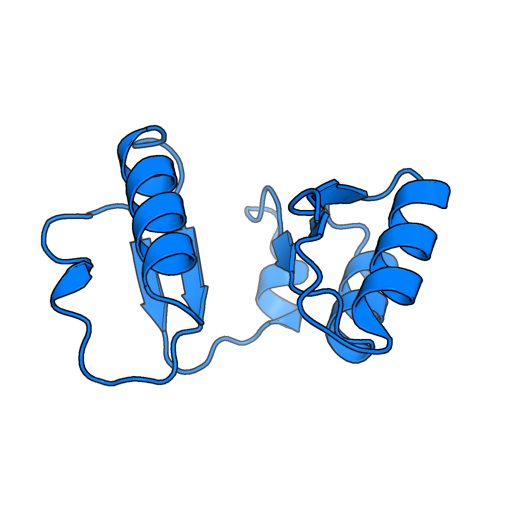13.145 -11.972 1.00 72.19 105 LYS A O 1
ATOM 836 N N . PRO A 1 106 ? 1.095 13.515 -12.934 1.00 60.69 106 PRO A N 1
ATOM 837 C CA . PRO A 1 106 ? 1.627 14.313 -14.031 1.00 60.69 106 PRO A CA 1
ATOM 838 C C . PRO A 1 106 ? 2.296 15.564 -13.454 1.00 60.69 106 PRO A C 1
ATOM 840 O O . PRO A 1 106 ? 1.744 16.177 -12.534 1.00 60.69 106 PRO A O 1
ATOM 843 N N . ILE A 1 107 ? 3.495 15.877 -13.947 1.00 56.22 107 ILE A N 1
ATOM 844 C CA . ILE A 1 107 ? 4.246 17.085 -13.575 1.00 56.22 107 ILE A CA 1
ATOM 845 C C . ILE A 1 107 ? 3.539 18.306 -14.158 1.00 56.22 107 ILE A C 1
ATOM 847 O O . ILE A 1 107 ? 3.151 18.228 -15.345 1.00 56.22 107 ILE A O 1
#

Foldseek 3Di:
DDPVVVVVVLVVLVVCLVAAAEDQDQDPPPVSNPPRPRYHYDVDDPLLVLLLDPPDQEAEELQDPVSLVSCVVSLGQYEHEHDDDCSVVSQVVCVVVVRYHYDYDDD

Secondary structure (DSSP, 8-state):
--HHHHHHHHHHHHH-TTS-EEEE---S--GGGTT-TTEEEES---HHHHHH-TT---EEE---HHHHHHHHHHT--EEE---STTHHHHHHHHHHTTSEEE-----

Organism: Caenorhabditis briggsae (NCBI:txid6238)

Sequence (107 aa):
MSQNYKENLLEVFRSEPNVTFIWKYESNDVSFAEGLENVDLVKWAPQTALLNDKRLSAFLSHGGLGSTIETVFLGKPTIMVPIFFDQCRNANMLSRLGTSITLQKPI

pLDDT: mean 92.72, std 6.4, range [56.22, 98.06]

InterPro domains:
  IPR002213 UDP-glucuronosyl/UDP-glucosyltransferase [PF00201] (20-104)
  IPR002213 UDP-glucuronosyl/UDP-glucosyltransferase [cd03784] (1-105)
  IPR035595 UDP-glycosyltransferase family, conserved site [PS00375] (44-87)
  IPR050271 UDP-glycosyltransferase [PTHR48043] (1-105)

Radius of gyration: 14.03 Å; chains: 1; bounding box: 31×32×35 Å